Protein AF-A0A7W9LXL4-F1 (afdb_monomer_lite)

Organism: NCBI:txid36816

Sequence (99 aa):
MVI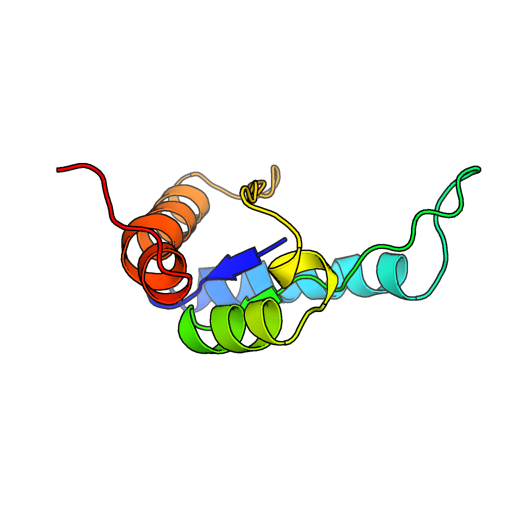PTDSASPGQRARYEKYAAERVPRTATPQGPARLLFAPDLVGTSQEIAERLHGHAAFREVDEVAFALPFTFEHEDYVQILTDTATKLGPALGWRPGV

InterPro domains:
  IPR036661 Luciferase-like domain superfamily [SSF51679] (11-96)

Foldseek 3Di:
DEFACPPPDPVLLVVVVVVQVVCVVQQVFFDDPVRHHDDGYHYYHLLVSLVVLVVDPVSVVDPDDDDDDDPPDDPVSVVNRVCCVQPPNCVSNVHDPDD

Structure (mmCIF, N/CA/C/O backbone):
data_AF-A0A7W9LXL4-F1
#
_entry.id   AF-A0A7W9LXL4-F1
#
loop_
_atom_site.group_PDB
_atom_site.id
_atom_site.type_symbol
_atom_site.label_atom_id
_atom_site.label_alt_id
_atom_site.label_comp_id
_atom_site.label_asym_id
_atom_site.label_entity_id
_atom_site.label_seq_id
_atom_site.pdbx_PDB_ins_code
_atom_site.Cartn_x
_atom_site.Cartn_y
_atom_site.Cartn_z
_atom_site.occupancy
_atom_site.B_iso_or_equiv
_atom_site.auth_seq_id
_atom_site.auth_comp_id
_atom_site.auth_asym_id
_atom_site.auth_atom_id
_atom_site.pdbx_PDB_model_num
ATOM 1 N N . MET A 1 1 ? 2.801 -4.537 -4.465 1.00 89.25 1 MET A N 1
ATOM 2 C CA . MET A 1 1 ? 2.715 -4.093 -3.062 1.00 89.25 1 MET A CA 1
ATOM 3 C C . MET A 1 1 ? 1.568 -3.144 -2.954 1.00 89.25 1 MET A C 1
ATOM 5 O O . MET A 1 1 ? 1.320 -2.396 -3.890 1.00 89.25 1 MET A O 1
ATOM 9 N N . VAL A 1 2 ? 0.880 -3.228 -1.831 1.00 95.88 2 VAL A N 1
ATOM 10 C CA . VAL A 1 2 ? -0.248 -2.379 -1.495 1.00 95.88 2 VAL A CA 1
ATOM 11 C C . VAL A 1 2 ? 0.107 -1.753 -0.156 1.00 95.88 2 VAL A C 1
ATOM 13 O O . VAL A 1 2 ? 0.319 -2.480 0.809 1.00 95.88 2 VAL A O 1
ATOM 16 N N . ILE A 1 3 ? 0.307 -0.438 -0.143 1.00 97.38 3 ILE A N 1
ATOM 17 C CA . ILE A 1 3 ? 0.870 0.302 0.988 1.00 97.38 3 ILE A CA 1
ATOM 18 C C . ILE A 1 3 ? -0.076 1.468 1.308 1.00 97.38 3 ILE A C 1
ATOM 20 O O . ILE A 1 3 ? 0.026 2.518 0.663 1.00 97.38 3 ILE A O 1
ATOM 24 N N . PRO A 1 4 ? -1.019 1.290 2.251 1.00 98.31 4 PRO A N 1
ATOM 25 C CA . PRO A 1 4 ? -1.873 2.378 2.705 1.00 98.31 4 PRO A CA 1
ATOM 26 C C . PRO A 1 4 ? -1.063 3.423 3.485 1.00 98.31 4 PRO A C 1
ATOM 28 O O . PRO A 1 4 ? -0.106 3.085 4.188 1.00 98.31 4 PRO A O 1
ATOM 31 N N . THR A 1 5 ? -1.424 4.698 3.335 1.00 98.50 5 THR A N 1
ATOM 32 C CA . THR A 1 5 ? -0.675 5.840 3.896 1.00 98.50 5 THR A CA 1
ATOM 33 C C . THR A 1 5 ? -1.508 6.767 4.778 1.00 98.50 5 THR A C 1
ATOM 35 O O . THR A 1 5 ? -1.051 7.863 5.118 1.00 98.50 5 THR A O 1
ATOM 38 N N . ASP A 1 6 ? -2.711 6.347 5.168 1.00 98.56 6 ASP A N 1
ATOM 39 C CA . ASP A 1 6 ? -3.674 7.137 5.939 1.00 98.56 6 ASP A CA 1
ATOM 40 C C . ASP A 1 6 ? -3.053 7.751 7.204 1.00 98.56 6 ASP A C 1
ATOM 42 O O . ASP A 1 6 ? -3.232 8.944 7.452 1.00 98.56 6 ASP A O 1
ATOM 46 N N . SER A 1 7 ? -2.259 6.974 7.947 1.00 98.31 7 SER A N 1
ATOM 47 C CA . SER A 1 7 ? -1.527 7.424 9.141 1.00 98.31 7 SER A CA 1
ATOM 48 C C . SER A 1 7 ? -0.018 7.601 8.929 1.00 98.31 7 SER A C 1
ATOM 50 O O . SER A 1 7 ? 0.693 7.984 9.859 1.00 98.31 7 SER A O 1
ATOM 52 N N . ALA A 1 8 ? 0.487 7.376 7.712 1.00 98.31 8 ALA A N 1
ATOM 53 C CA . ALA A 1 8 ? 1.908 7.506 7.406 1.00 98.31 8 ALA A CA 1
ATOM 54 C C . ALA A 1 8 ? 2.406 8.947 7.570 1.00 98.31 8 ALA A C 1
ATOM 56 O O . ALA A 1 8 ? 1.840 9.889 7.002 1.00 98.31 8 ALA A O 1
ATOM 57 N N . SER A 1 9 ? 3.527 9.098 8.278 1.00 98.50 9 SER A N 1
ATOM 58 C CA . SER A 1 9 ? 4.247 10.369 8.373 1.00 98.50 9 SER A CA 1
ATOM 59 C C . SER A 1 9 ? 4.795 10.814 7.005 1.00 98.50 9 SER A C 1
ATOM 61 O O . SER A 1 9 ? 4.964 9.986 6.104 1.00 98.50 9 SER A O 1
ATOM 63 N N . PRO A 1 10 ? 5.156 12.101 6.826 1.00 98.31 10 PRO A N 1
ATOM 64 C CA . PRO A 1 10 ? 5.748 12.573 5.572 1.00 98.31 10 PRO A CA 1
ATOM 65 C C . PRO A 1 10 ? 7.006 11.793 5.156 1.00 98.31 10 PRO A C 1
ATOM 67 O O . PRO A 1 10 ? 7.185 11.493 3.978 1.00 98.31 10 PRO A O 1
ATOM 70 N N . GLY A 1 11 ? 7.852 11.415 6.122 1.00 98.25 11 GLY A N 1
ATOM 71 C CA . GLY A 1 11 ? 9.053 10.618 5.861 1.00 98.25 11 GLY A CA 1
ATOM 72 C C . GLY A 1 11 ? 8.735 9.195 5.394 1.00 98.25 11 GLY A C 1
ATOM 73 O O . GLY A 1 11 ? 9.368 8.701 4.462 1.00 98.25 11 GLY A O 1
ATOM 74 N N . GLN A 1 12 ? 7.722 8.559 5.990 1.00 98.25 12 GLN A N 1
ATOM 75 C CA . GLN A 1 12 ? 7.243 7.238 5.573 1.00 98.25 12 GLN A CA 1
ATOM 76 C C . GLN A 1 12 ? 6.648 7.284 4.164 1.00 98.25 12 GLN A C 1
ATOM 78 O O . GLN A 1 12 ? 7.051 6.503 3.306 1.00 98.25 12 GLN A O 1
ATOM 83 N N . ARG A 1 13 ? 5.780 8.265 3.878 1.00 98.12 13 ARG A N 1
ATOM 84 C CA . ARG A 1 13 ? 5.193 8.459 2.540 1.00 98.12 13 ARG A CA 1
ATOM 85 C C . ARG A 1 13 ? 6.270 8.595 1.465 1.00 98.12 13 ARG A C 1
ATOM 87 O O . ARG A 1 13 ? 6.259 7.834 0.501 1.00 98.12 13 ARG A O 1
ATOM 94 N N . ALA A 1 14 ? 7.255 9.468 1.683 1.00 97.88 14 ALA A N 1
ATOM 95 C CA . ALA A 1 14 ? 8.364 9.653 0.748 1.00 97.88 14 ALA A CA 1
ATOM 96 C C . ALA A 1 14 ? 9.174 8.360 0.530 1.00 97.88 14 ALA A C 1
ATOM 98 O O . ALA A 1 14 ? 9.554 8.040 -0.599 1.00 97.88 14 ALA A O 1
ATOM 99 N N . ARG A 1 15 ? 9.416 7.583 1.596 1.00 97.62 15 ARG A N 1
ATOM 100 C CA . ARG A 1 15 ? 10.095 6.279 1.511 1.00 97.62 15 ARG A CA 1
ATOM 101 C C . ARG A 1 15 ? 9.294 5.289 0.663 1.00 97.62 15 ARG A C 1
ATOM 103 O O . ARG A 1 15 ? 9.872 4.612 -0.187 1.00 97.62 15 ARG A O 1
ATOM 110 N N . TYR A 1 16 ? 7.981 5.214 0.867 1.00 97.69 16 TYR A N 1
ATOM 111 C CA . TYR A 1 16 ? 7.104 4.269 0.173 1.00 97.69 16 TYR A CA 1
ATOM 112 C C . TYR A 1 16 ? 6.937 4.614 -1.304 1.00 97.69 16 TYR A C 1
ATOM 114 O O . TYR A 1 16 ? 7.002 3.727 -2.156 1.00 97.69 16 TYR A O 1
ATOM 122 N N . GLU A 1 17 ? 6.774 5.900 -1.614 1.00 96.69 17 GLU A N 1
ATOM 123 C CA . GLU A 1 17 ? 6.706 6.406 -2.984 1.00 96.69 17 GLU A CA 1
ATOM 124 C C . GLU A 1 17 ? 8.005 6.117 -3.737 1.00 96.69 17 GLU A C 1
ATOM 126 O O . GLU A 1 17 ? 7.968 5.569 -4.840 1.00 96.69 17 GLU A O 1
ATOM 131 N N . LYS A 1 18 ? 9.161 6.386 -3.113 1.00 97.25 18 LYS A N 1
ATOM 132 C CA . LYS A 1 18 ? 10.469 6.034 -3.678 1.00 97.25 18 LYS A CA 1
ATOM 133 C C . LYS A 1 18 ? 10.580 4.529 -3.937 1.00 97.25 18 LYS A C 1
ATOM 135 O O . LYS A 1 18 ? 10.958 4.120 -5.032 1.00 97.25 18 LYS A O 1
ATOM 140 N N . TYR A 1 19 ? 10.191 3.708 -2.963 1.00 95.81 19 TYR A N 1
ATOM 141 C CA . TYR A 1 19 ? 10.215 2.250 -3.079 1.00 95.81 19 TYR A CA 1
ATOM 142 C C . TYR A 1 19 ? 9.303 1.715 -4.200 1.00 95.81 19 TYR A C 1
ATOM 144 O O . TYR A 1 19 ? 9.627 0.728 -4.867 1.00 95.81 19 TYR A O 1
ATOM 152 N N . ALA A 1 20 ? 8.148 2.341 -4.436 1.00 95.56 20 ALA A N 1
ATOM 153 C CA . ALA A 1 20 ? 7.286 2.011 -5.569 1.00 95.56 20 ALA A CA 1
ATOM 154 C C . ALA A 1 20 ? 7.899 2.465 -6.903 1.00 95.56 20 ALA A C 1
ATOM 156 O O . ALA A 1 20 ? 7.932 1.680 -7.852 1.00 95.56 20 ALA A O 1
ATOM 157 N N . ALA A 1 21 ? 8.440 3.685 -6.963 1.00 96.06 21 ALA A N 1
ATOM 158 C CA . ALA A 1 21 ? 9.049 4.254 -8.164 1.00 96.06 21 ALA A CA 1
ATOM 159 C C . ALA A 1 21 ? 10.233 3.417 -8.677 1.00 96.06 21 ALA A C 1
ATOM 161 O O . ALA A 1 21 ? 10.294 3.099 -9.866 1.00 96.06 21 ALA A O 1
ATOM 162 N N . GLU A 1 22 ? 11.122 2.973 -7.783 1.00 95.56 22 GLU A N 1
ATOM 163 C CA . GLU A 1 22 ? 12.269 2.110 -8.118 1.00 95.56 22 GLU A CA 1
ATOM 164 C C . GLU A 1 22 ? 11.854 0.773 -8.757 1.00 95.56 22 GLU A C 1
ATOM 166 O O . GLU A 1 22 ? 12.647 0.124 -9.438 1.00 95.56 22 GLU A O 1
ATOM 171 N N . ARG A 1 23 ? 10.595 0.361 -8.572 1.00 93.94 23 ARG A N 1
ATOM 172 C CA . ARG A 1 23 ? 10.065 -0.923 -9.035 1.00 93.94 23 ARG A CA 1
ATOM 173 C C . ARG A 1 23 ? 9.134 -0.818 -10.234 1.00 93.94 23 ARG A C 1
ATOM 175 O O . ARG A 1 23 ? 8.744 -1.860 -10.754 1.00 93.94 23 ARG A O 1
ATOM 182 N N . VAL A 1 24 ? 8.844 0.385 -10.727 1.00 94.69 24 VAL A N 1
ATOM 183 C CA . VAL A 1 24 ? 8.106 0.593 -11.985 1.00 94.69 24 VAL A CA 1
ATOM 184 C C . VAL A 1 24 ? 8.739 -0.141 -13.179 1.00 94.69 24 VAL A C 1
ATOM 186 O O . VAL A 1 24 ? 7.994 -0.744 -13.949 1.00 94.69 24 VAL A O 1
ATOM 189 N N . PRO A 1 25 ? 10.078 -0.204 -13.352 1.00 94.44 25 PRO A N 1
ATOM 190 C CA . PRO A 1 25 ? 10.656 -0.864 -14.525 1.00 94.44 25 PRO A CA 1
ATOM 191 C C . PRO A 1 25 ? 10.222 -2.329 -14.710 1.00 94.44 25 PRO A C 1
ATOM 193 O O . PRO A 1 25 ? 10.049 -2.778 -15.843 1.00 94.44 25 PRO A O 1
ATOM 196 N N . ARG A 1 26 ? 9.966 -3.073 -13.620 1.00 93.50 26 ARG A N 1
ATOM 197 C CA . ARG A 1 26 ? 9.557 -4.494 -13.686 1.00 93.50 26 ARG A CA 1
ATOM 198 C C . ARG A 1 26 ? 8.118 -4.705 -14.171 1.00 93.50 26 ARG A C 1
ATOM 200 O O . ARG A 1 26 ? 7.724 -5.841 -14.422 1.00 93.50 26 ARG A O 1
ATOM 207 N N . THR A 1 27 ? 7.324 -3.638 -14.251 1.00 93.94 27 THR A N 1
ATOM 208 C CA . THR A 1 27 ? 5.915 -3.687 -14.671 1.00 93.94 27 THR A CA 1
ATOM 209 C C . THR A 1 27 ? 5.752 -3.384 -16.157 1.00 93.94 27 THR A C 1
ATOM 211 O O . THR A 1 27 ? 4.669 -3.563 -16.703 1.00 93.94 27 THR A O 1
ATOM 214 N N . ALA A 1 28 ? 6.810 -2.906 -16.822 1.00 94.19 28 ALA A N 1
ATOM 215 C CA . ALA A 1 28 ? 6.775 -2.532 -18.233 1.00 94.19 28 ALA A CA 1
ATOM 216 C C . ALA A 1 28 ? 6.964 -3.730 -19.176 1.00 94.19 28 ALA A C 1
ATOM 218 O O . ALA A 1 28 ? 6.555 -3.673 -20.334 1.00 94.19 28 ALA A O 1
ATOM 219 N N . THR A 1 29 ? 7.586 -4.815 -18.703 1.00 93.19 29 THR A N 1
ATOM 220 C CA . THR A 1 29 ? 7.892 -5.994 -19.522 1.00 93.19 29 THR A CA 1
ATOM 221 C C . THR A 1 29 ? 7.691 -7.302 -18.749 1.00 93.19 29 THR A C 1
ATOM 223 O O . THR A 1 29 ? 7.825 -7.321 -17.522 1.00 93.19 29 THR A O 1
ATOM 226 N N . PRO A 1 30 ? 7.373 -8.416 -19.439 1.00 94.50 30 PRO A N 1
ATOM 227 C CA . PRO A 1 30 ? 7.305 -9.735 -18.816 1.00 94.50 30 PRO A CA 1
ATOM 228 C C . PRO A 1 30 ? 8.648 -10.163 -18.211 1.00 94.50 30 PRO A C 1
ATOM 230 O O . PRO A 1 30 ? 9.701 -9.937 -18.803 1.00 94.50 30 PRO A O 1
ATOM 233 N N . GLN A 1 31 ? 8.59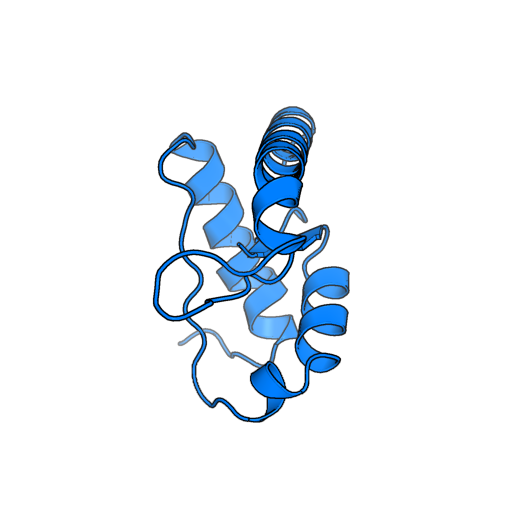8 -10.836 -17.065 1.00 93.44 31 GLN A N 1
ATOM 234 C CA . GLN A 1 31 ? 9.752 -11.245 -16.271 1.00 93.44 31 GLN A CA 1
ATOM 235 C C . GLN A 1 31 ? 9.919 -12.771 -16.275 1.00 93.44 31 GLN A C 1
ATOM 237 O O . GLN A 1 31 ? 8.962 -13.525 -16.077 1.00 93.44 31 GLN A O 1
ATOM 242 N N . GLY A 1 32 ? 11.163 -13.220 -16.458 1.00 93.56 32 GLY A N 1
ATOM 243 C CA . GLY A 1 32 ? 11.556 -14.629 -16.381 1.00 93.56 32 GLY A CA 1
ATOM 244 C C . GLY A 1 32 ? 10.970 -15.544 -17.474 1.00 93.56 32 GLY A C 1
ATOM 245 O O . GLY A 1 32 ? 10.226 -15.096 -18.349 1.00 93.56 32 GLY A O 1
ATOM 246 N N . PRO A 1 33 ? 11.287 -16.853 -17.433 1.00 93.94 33 PRO A N 1
ATOM 247 C CA . PRO A 1 33 ? 10.868 -17.817 -18.459 1.00 93.94 33 PRO A CA 1
ATOM 248 C C . PRO A 1 33 ? 9.346 -17.976 -18.584 1.00 93.94 33 PRO A C 1
ATOM 250 O O . PRO A 1 33 ? 8.835 -18.180 -19.680 1.00 93.94 33 PRO A O 1
ATOM 253 N N . ALA A 1 34 ? 8.616 -17.834 -17.472 1.00 95.25 34 ALA A N 1
ATOM 254 C CA . ALA A 1 34 ? 7.153 -17.910 -17.432 1.00 95.25 34 ALA A CA 1
ATOM 255 C C . ALA A 1 34 ? 6.453 -16.610 -17.874 1.00 95.25 34 ALA A C 1
ATOM 257 O O . ALA A 1 34 ? 5.227 -16.541 -17.843 1.00 95.25 34 ALA A O 1
ATOM 258 N N . ARG A 1 35 ? 7.211 -15.576 -18.279 1.00 93.00 35 ARG A N 1
ATOM 259 C CA . ARG A 1 35 ? 6.681 -14.283 -18.735 1.00 93.00 35 ARG A CA 1
ATOM 260 C C . ARG A 1 35 ? 5.712 -13.619 -17.743 1.00 93.00 35 ARG A C 1
ATOM 262 O O . ARG A 1 35 ? 4.721 -13.009 -18.145 1.00 93.00 35 ARG A O 1
ATOM 269 N N . LEU A 1 36 ? 6.015 -13.695 -16.450 1.00 92.75 36 LEU A N 1
ATOM 270 C CA . LEU A 1 36 ? 5.200 -13.072 -15.410 1.00 92.75 36 LEU A CA 1
ATOM 271 C C . LEU A 1 36 ? 5.236 -11.545 -15.555 1.00 92.75 36 LEU A C 1
ATOM 273 O O . LEU A 1 36 ? 6.312 -10.955 -15.537 1.00 92.75 36 LEU A O 1
ATOM 277 N N . LEU A 1 37 ? 4.081 -10.891 -15.668 1.00 91.50 37 LEU A N 1
ATOM 278 C CA . LEU A 1 37 ? 3.993 -9.431 -15.670 1.00 91.50 37 LEU A CA 1
ATOM 279 C C . LEU A 1 37 ? 3.518 -8.944 -14.301 1.00 91.50 37 LEU A C 1
ATOM 281 O O . LEU A 1 37 ? 2.455 -9.345 -13.831 1.00 91.50 37 LEU A O 1
ATOM 285 N N . PHE A 1 38 ? 4.302 -8.082 -13.656 1.00 91.75 38 PHE A N 1
ATOM 286 C CA . PHE A 1 38 ? 3.923 -7.501 -12.372 1.00 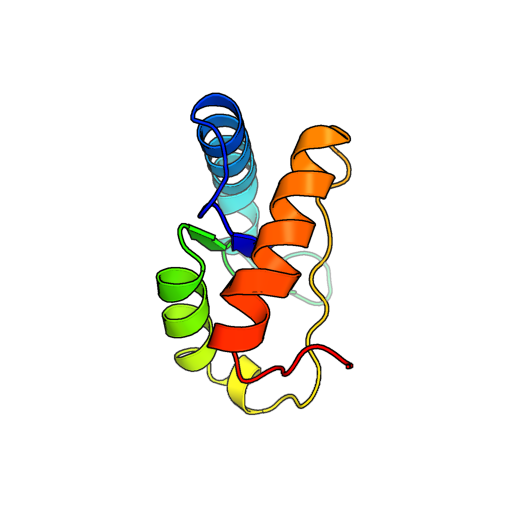91.75 38 PHE A CA 1
ATOM 287 C C . PHE A 1 38 ? 2.990 -6.306 -12.564 1.00 91.75 38 PHE A C 1
ATOM 289 O O . PHE A 1 38 ? 3.269 -5.423 -13.373 1.00 91.75 38 PHE A O 1
ATOM 296 N N . ALA A 1 39 ? 1.927 -6.239 -11.763 1.00 91.25 39 ALA A N 1
ATOM 297 C CA . ALA A 1 39 ? 1.140 -5.021 -11.626 1.00 91.25 39 ALA A CA 1
ATOM 298 C C . ALA A 1 39 ? 1.951 -3.923 -10.900 1.00 91.25 39 ALA A C 1
ATOM 300 O O . ALA A 1 39 ? 2.792 -4.249 -10.049 1.00 91.25 39 ALA A O 1
ATOM 301 N N . PRO A 1 40 ? 1.689 -2.636 -11.194 1.00 93.06 40 PRO A N 1
ATOM 302 C CA . PRO A 1 40 ? 2.223 -1.521 -10.423 1.00 93.06 40 PRO A CA 1
ATOM 303 C C . PRO A 1 40 ? 1.925 -1.636 -8.934 1.00 93.06 40 PRO A C 1
ATOM 305 O O . PRO A 1 40 ? 0.878 -2.128 -8.512 1.00 93.06 40 PRO A O 1
ATOM 308 N N . ASP A 1 41 ? 2.867 -1.158 -8.132 1.00 95.25 41 ASP A N 1
ATOM 309 C CA . ASP A 1 41 ? 2.668 -1.027 -6.701 1.00 95.25 41 ASP A CA 1
ATOM 310 C C . ASP A 1 41 ? 1.644 0.084 -6.409 1.00 95.25 41 ASP A C 1
ATOM 312 O O . ASP A 1 41 ? 1.677 1.154 -7.015 1.00 95.25 41 ASP A O 1
ATOM 316 N N . LEU A 1 42 ? 0.721 -0.183 -5.487 1.00 96.25 42 LEU A N 1
ATOM 317 C CA . LEU A 1 42 ? -0.303 0.753 -5.041 1.00 96.25 42 LEU A CA 1
ATOM 318 C C . LEU A 1 42 ? 0.160 1.397 -3.735 1.00 96.25 42 LEU A C 1
ATOM 320 O O . LEU A 1 42 ? 0.279 0.718 -2.717 1.00 96.25 42 LEU A O 1
ATOM 324 N N . VAL A 1 43 ? 0.424 2.700 -3.774 1.00 97.56 43 VAL A N 1
ATOM 325 C CA . VAL A 1 43 ? 0.763 3.522 -2.607 1.00 97.56 43 VAL A CA 1
ATOM 326 C C . VAL A 1 43 ? -0.192 4.708 -2.600 1.00 97.56 43 VAL A C 1
ATOM 328 O O . VAL A 1 43 ? -0.321 5.382 -3.621 1.00 97.56 43 VAL A O 1
ATOM 331 N N . GLY A 1 44 ? -0.893 4.928 -1.493 1.00 97.88 44 GLY A N 1
ATOM 332 C CA . GLY A 1 44 ? -1.932 5.955 -1.408 1.00 97.88 44 GLY A CA 1
ATOM 333 C C . GLY A 1 44 ? -2.837 5.759 -0.202 1.00 97.88 44 GLY A C 1
ATOM 334 O O . GLY A 1 44 ? -2.563 4.918 0.656 1.00 97.88 44 GLY A O 1
ATOM 335 N N . THR A 1 45 ? -3.913 6.533 -0.132 1.00 98.38 45 THR A N 1
ATOM 336 C CA . THR A 1 45 ? -4.926 6.347 0.914 1.00 98.38 45 THR A CA 1
ATOM 337 C C . THR A 1 45 ? -5.628 5.001 0.748 1.00 98.38 45 THR A C 1
ATOM 339 O O . THR A 1 45 ? -5.745 4.470 -0.362 1.00 98.38 45 THR A O 1
ATOM 342 N N . SER A 1 46 ? -6.140 4.449 1.847 1.00 98.31 46 SER A N 1
ATOM 343 C CA . SER A 1 46 ? -6.888 3.190 1.814 1.00 98.31 46 SER A CA 1
ATOM 344 C C . SER A 1 46 ? -8.082 3.239 0.859 1.00 98.31 46 SER A C 1
ATOM 346 O O . SER A 1 46 ? -8.366 2.247 0.192 1.00 98.31 46 SER A O 1
ATOM 348 N N . GLN A 1 47 ? -8.741 4.395 0.738 1.00 98.12 47 GLN A N 1
ATOM 349 C CA . GLN A 1 47 ? -9.853 4.580 -0.193 1.00 98.12 47 GLN A CA 1
ATOM 350 C C . GLN A 1 47 ? -9.395 4.484 -1.655 1.00 98.12 47 GLN A C 1
ATOM 352 O O . GLN A 1 47 ? -9.947 3.691 -2.414 1.00 98.12 47 GLN A O 1
ATOM 357 N N . GLU A 1 48 ? -8.360 5.230 -2.048 1.00 98.06 48 GLU A N 1
ATOM 358 C CA . GLU A 1 48 ? -7.837 5.197 -3.423 1.00 98.06 48 GLU A CA 1
ATOM 359 C C . GLU A 1 48 ? -7.346 3.797 -3.806 1.00 98.06 48 GLU A C 1
ATOM 361 O O . GLU A 1 48 ? -7.526 3.337 -4.937 1.00 98.06 48 GLU A O 1
ATOM 366 N N . ILE A 1 49 ? -6.712 3.106 -2.858 1.00 97.81 49 ILE A N 1
ATOM 367 C CA . ILE A 1 49 ? -6.261 1.730 -3.045 1.00 97.81 49 ILE A CA 1
ATOM 368 C C . ILE A 1 49 ? -7.461 0.798 -3.242 1.00 97.81 49 ILE A C 1
ATOM 370 O O . ILE A 1 49 ? -7.450 0.006 -4.186 1.00 97.81 49 ILE A O 1
ATOM 374 N N . ALA A 1 50 ? -8.486 0.888 -2.390 1.00 97.19 50 ALA A N 1
ATOM 375 C CA . ALA A 1 50 ? -9.677 0.049 -2.485 1.00 97.19 50 ALA A CA 1
ATOM 376 C C . ALA A 1 50 ? -10.415 0.257 -3.815 1.00 97.19 50 ALA A C 1
ATOM 378 O O . ALA A 1 50 ? -10.754 -0.717 -4.485 1.00 97.19 50 ALA A O 1
ATOM 379 N N . GLU A 1 51 ? -10.583 1.507 -4.251 1.00 97.19 51 GLU A N 1
ATOM 380 C CA . GLU A 1 51 ? -11.185 1.840 -5.548 1.00 97.19 51 GLU A CA 1
ATOM 381 C C . GLU A 1 51 ? -10.422 1.187 -6.712 1.00 97.19 51 GLU A C 1
ATOM 383 O O . GLU A 1 51 ? -11.022 0.553 -7.585 1.00 97.19 51 GLU A O 1
ATOM 388 N N . ARG A 1 52 ? -9.084 1.266 -6.703 1.00 96.69 52 ARG A N 1
ATOM 389 C CA . ARG A 1 52 ? -8.242 0.631 -7.732 1.00 96.69 52 ARG A CA 1
ATOM 390 C C . ARG A 1 52 ? -8.327 -0.892 -7.702 1.00 96.69 52 ARG A C 1
ATOM 392 O O . ARG A 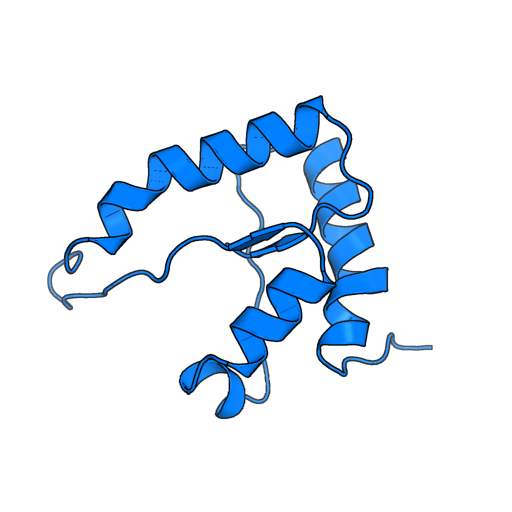1 52 ? -8.373 -1.509 -8.765 1.00 96.69 52 ARG A O 1
ATOM 399 N N . LEU A 1 53 ? -8.343 -1.495 -6.513 1.00 95.44 53 LEU A N 1
ATOM 400 C CA . LEU A 1 53 ? -8.462 -2.944 -6.359 1.00 95.44 53 LEU A CA 1
ATOM 401 C C . LEU A 1 53 ? -9.827 -3.438 -6.849 1.00 95.44 53 LEU A C 1
ATOM 403 O O . LEU A 1 53 ? -9.870 -4.342 -7.677 1.00 95.44 53 LEU A O 1
ATOM 407 N N . HIS A 1 54 ? -10.931 -2.800 -6.456 1.00 94.75 54 HIS A N 1
ATOM 408 C CA . HIS A 1 54 ? -12.266 -3.156 -6.950 1.00 94.75 54 HIS A CA 1
ATOM 409 C C . HIS A 1 54 ? -12.419 -2.971 -8.467 1.00 94.75 54 HIS A C 1
ATOM 411 O O . HIS A 1 54 ? -13.141 -3.737 -9.112 1.00 94.75 54 HIS A O 1
ATOM 417 N N . GLY A 1 55 ? -11.707 -2.007 -9.060 1.00 94.50 55 GLY A N 1
ATOM 418 C CA . GLY A 1 55 ? -11.631 -1.843 -10.513 1.00 94.50 55 GLY A CA 1
ATOM 419 C C . GLY A 1 55 ? -10.883 -2.972 -11.239 1.00 94.50 55 GLY A C 1
ATOM 420 O O . GLY A 1 55 ? -11.072 -3.161 -12.443 1.00 94.50 55 GLY A O 1
ATOM 421 N N . HIS A 1 56 ? -10.058 -3.756 -10.540 1.00 92.06 56 HIS A N 1
ATOM 422 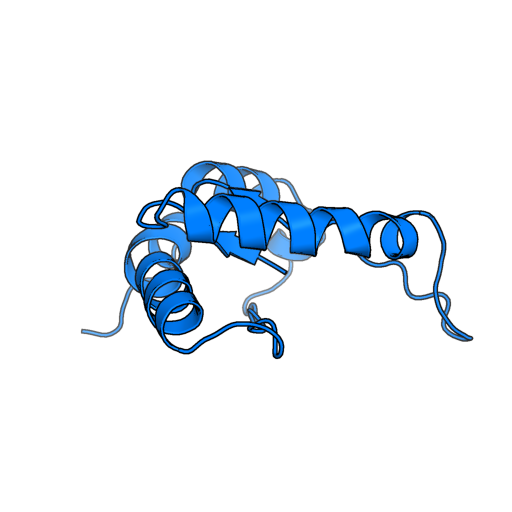C CA . HIS A 1 56 ? -9.245 -4.810 -11.140 1.00 92.06 56 HIS A CA 1
ATOM 423 C C . HIS A 1 56 ? -10.040 -6.115 -11.293 1.00 92.06 56 HIS A C 1
ATOM 425 O O . HIS A 1 56 ? -10.517 -6.686 -10.316 1.00 92.06 56 HIS A O 1
ATOM 431 N N . ALA A 1 57 ? -10.142 -6.646 -12.518 1.00 90.94 57 ALA A N 1
ATOM 432 C CA . ALA A 1 57 ? -10.899 -7.874 -12.791 1.00 90.94 57 ALA A CA 1
ATOM 433 C C . ALA A 1 57 ? -10.427 -9.055 -11.927 1.00 90.94 57 ALA A C 1
ATOM 435 O O . ALA A 1 57 ? -11.232 -9.631 -11.215 1.00 90.94 57 ALA A O 1
ATOM 436 N N . ALA A 1 58 ? -9.119 -9.336 -11.885 1.00 88.38 58 ALA A N 1
ATOM 437 C CA . ALA A 1 58 ? -8.601 -10.452 -11.088 1.00 88.38 58 ALA A CA 1
ATOM 438 C C . ALA A 1 58 ? -8.843 -10.312 -9.574 1.00 88.38 58 ALA A C 1
ATOM 440 O O . ALA A 1 58 ? -8.884 -11.318 -8.884 1.00 88.38 58 ALA A O 1
ATOM 441 N N . PHE A 1 59 ? -9.000 -9.089 -9.052 1.00 91.88 59 PHE A N 1
ATOM 442 C CA . PHE A 1 59 ? -9.284 -8.896 -7.629 1.00 91.88 59 PHE A CA 1
ATOM 443 C C . PHE A 1 59 ? -10.733 -9.265 -7.288 1.00 91.88 59 PHE A C 1
ATOM 445 O O . PHE A 1 59 ? -11.010 -9.696 -6.180 1.00 91.88 59 PHE A O 1
ATOM 452 N N . ARG A 1 60 ? -11.659 -9.131 -8.246 1.00 91.50 60 ARG A N 1
ATOM 453 C CA . ARG A 1 60 ? -13.072 -9.498 -8.064 1.00 91.50 60 ARG A CA 1
ATOM 454 C C . ARG A 1 60 ? -13.331 -11.005 -8.142 1.00 91.50 60 ARG A C 1
ATOM 456 O O . ARG A 1 60 ? -14.397 -11.439 -7.732 1.00 91.50 60 ARG A O 1
ATOM 463 N N . GLU A 1 61 ? -12.372 -11.775 -8.652 1.00 93.25 61 GLU A N 1
ATOM 464 C CA . GLU A 1 61 ? -12.485 -13.227 -8.847 1.00 93.25 61 GLU A CA 1
ATOM 465 C C . GLU A 1 61 ? -11.822 -14.042 -7.722 1.00 93.25 61 GLU A C 1
ATOM 467 O O . GLU A 1 61 ? -11.713 -15.261 -7.834 1.00 93.25 61 GLU A O 1
ATOM 472 N N . VAL A 1 62 ? -11.321 -13.388 -6.667 1.00 90.94 62 VAL A N 1
ATOM 473 C CA . VAL A 1 62 ? -10.646 -14.055 -5.544 1.00 90.94 62 VAL A CA 1
ATOM 474 C C . VAL A 1 62 ? -11.382 -13.810 -4.234 1.00 90.94 62 VAL A C 1
ATOM 476 O O . VAL A 1 62 ? -11.844 -12.703 -3.969 1.00 90.94 62 VAL A O 1
ATOM 479 N N . ASP A 1 63 ? -11.433 -14.838 -3.392 1.00 89.69 63 ASP A N 1
ATOM 480 C CA . ASP A 1 63 ? -11.999 -14.750 -2.040 1.00 89.69 63 ASP A CA 1
ATOM 481 C C . ASP A 1 63 ? -10.956 -14.322 -0.995 1.00 89.69 63 ASP A C 1
ATOM 483 O O . ASP A 1 63 ? -11.296 -13.856 0.092 1.00 89.69 63 ASP A O 1
ATOM 487 N N . GLU A 1 64 ? -9.671 -14.465 -1.326 1.00 89.75 64 GLU A N 1
ATOM 488 C CA . GLU A 1 64 ? -8.553 -14.173 -0.435 1.00 89.75 64 GLU A CA 1
ATOM 489 C C . GLU A 1 64 ? -7.488 -13.327 -1.135 1.00 89.75 64 GLU A C 1
ATOM 491 O O . GLU A 1 64 ? -7.157 -13.523 -2.307 1.00 89.75 64 GLU A O 1
ATOM 496 N N . VAL A 1 65 ? -6.902 -12.396 -0.380 1.00 89.94 65 VAL A N 1
ATOM 497 C CA . VAL A 1 65 ? -5.773 -11.579 -0.822 1.00 89.94 65 VAL A CA 1
ATOM 498 C C . VAL A 1 65 ? -4.695 -11.559 0.253 1.00 89.94 65 VAL A C 1
ATOM 500 O O . VAL A 1 65 ? -4.964 -11.334 1.431 1.00 89.94 65 VAL A O 1
ATOM 503 N N . ALA A 1 66 ? -3.449 -11.767 -0.166 1.00 91.44 66 ALA A N 1
ATOM 504 C CA . ALA A 1 66 ? -2.285 -11.659 0.700 1.00 91.44 66 ALA A CA 1
ATOM 505 C C . ALA A 1 66 ? -1.513 -10.372 0.386 1.00 91.44 66 ALA A C 1
ATOM 507 O O . ALA A 1 66 ? -1.039 -10.170 -0.735 1.00 91.44 66 ALA A O 1
ATOM 508 N N . PHE A 1 67 ? -1.342 -9.515 1.392 1.00 90.94 67 PHE A N 1
ATOM 509 C CA . PHE A 1 67 ? -0.500 -8.325 1.294 1.00 90.94 67 PHE A CA 1
ATOM 510 C C . PHE A 1 67 ? 0.881 -8.609 1.886 1.00 90.94 67 PHE A C 1
ATOM 512 O O . PHE A 1 67 ? 1.034 -8.791 3.091 1.00 90.94 67 PHE A O 1
ATOM 519 N N . ALA A 1 68 ? 1.898 -8.655 1.027 1.00 90.56 68 ALA A N 1
ATOM 520 C CA . ALA A 1 68 ? 3.283 -8.820 1.456 1.00 90.56 68 ALA A CA 1
ATOM 521 C C . ALA A 1 68 ? 3.877 -7.489 1.945 1.00 90.56 68 ALA A C 1
ATOM 523 O O . ALA A 1 68 ? 3.709 -6.453 1.296 1.00 90.56 68 ALA A O 1
ATOM 524 N N . LEU A 1 69 ? 4.620 -7.539 3.054 1.00 92.81 69 LEU A N 1
ATOM 525 C CA . LEU A 1 69 ? 5.364 -6.395 3.581 1.00 92.81 69 LEU A CA 1
ATOM 526 C C . LEU A 1 69 ? 6.744 -6.266 2.905 1.00 92.81 69 LEU A C 1
ATOM 528 O O . LEU A 1 69 ? 7.419 -7.278 2.700 1.00 92.81 69 LEU A O 1
ATOM 532 N N . PRO A 1 70 ? 7.195 -5.046 2.560 1.00 91.56 70 PRO A N 1
ATOM 533 C CA . PRO A 1 70 ? 8.526 -4.829 1.993 1.00 91.56 70 PRO A CA 1
ATOM 534 C C . PRO A 1 70 ? 9.665 -5.107 2.982 1.00 91.56 70 PRO A C 1
ATOM 536 O O . PRO A 1 70 ? 9.834 -4.356 3.928 1.00 91.56 70 PRO A O 1
ATOM 539 N N . PHE A 1 71 ? 10.524 -6.095 2.715 1.00 88.81 71 PHE A N 1
ATOM 540 C CA . PHE A 1 71 ? 11.620 -6.496 3.624 1.00 88.81 71 PHE A CA 1
ATOM 541 C C . PHE A 1 71 ? 12.665 -5.412 3.939 1.00 88.81 71 PHE A C 1
ATOM 543 O O . PHE A 1 71 ? 13.459 -5.576 4.859 1.00 88.81 71 PHE A O 1
ATOM 550 N N . THR A 1 72 ? 12.712 -4.339 3.151 1.00 90.69 72 THR A N 1
ATOM 551 C CA . THR A 1 72 ? 13.658 -3.224 3.305 1.00 90.69 72 THR A CA 1
ATOM 552 C C . THR A 1 72 ? 13.155 -2.131 4.248 1.00 90.69 72 THR A C 1
ATOM 554 O O . THR A 1 72 ? 13.796 -1.090 4.350 1.00 90.69 72 THR A O 1
ATOM 557 N N . PHE A 1 73 ? 11.968 -2.295 4.833 1.00 95.50 73 PHE A N 1
ATOM 558 C CA . PHE A 1 73 ? 11.347 -1.293 5.695 1.00 95.50 73 PHE A CA 1
ATOM 559 C C . PHE A 1 73 ? 11.651 -1.554 7.170 1.00 95.50 73 PHE A C 1
ATOM 561 O O . PHE A 1 73 ? 11.951 -2.680 7.573 1.00 95.50 73 PHE A O 1
ATOM 568 N N . GLU A 1 74 ? 11.561 -0.490 7.963 1.00 96.50 74 GLU A N 1
ATOM 569 C CA . GLU A 1 74 ? 11.838 -0.526 9.394 1.00 96.50 74 GLU A CA 1
ATOM 570 C C . GLU A 1 74 ? 10.590 -0.927 10.191 1.00 96.50 74 GLU A C 1
ATOM 572 O O . GLU A 1 74 ? 9.463 -0.928 9.692 1.00 96.50 74 GLU A O 1
ATOM 577 N N . HIS A 1 75 ? 10.773 -1.243 11.474 1.00 97.38 75 HIS A N 1
ATOM 578 C CA . HIS A 1 75 ? 9.673 -1.668 12.345 1.00 97.38 75 HIS A CA 1
ATOM 579 C C . HIS A 1 75 ? 8.499 -0.672 12.365 1.00 97.38 75 HIS A C 1
ATOM 581 O O . HIS A 1 75 ? 7.343 -1.080 12.267 1.00 97.38 75 HIS A O 1
ATOM 587 N N . GLU A 1 76 ? 8.784 0.628 12.446 1.00 97.94 76 GLU A N 1
ATOM 588 C CA . GLU A 1 76 ? 7.758 1.680 12.477 1.00 97.94 76 GLU A CA 1
ATOM 589 C C . GLU A 1 76 ? 6.940 1.749 11.180 1.00 97.94 76 GLU A C 1
ATOM 591 O O . GLU A 1 76 ? 5.742 2.039 11.216 1.00 97.94 76 GLU A O 1
ATOM 596 N N . ASP A 1 77 ? 7.562 1.439 10.038 1.00 98.12 77 ASP A N 1
ATOM 597 C CA . ASP A 1 77 ? 6.867 1.346 8.755 1.00 98.12 77 ASP A CA 1
ATOM 598 C C . ASP A 1 77 ? 5.876 0.173 8.777 1.00 98.12 77 ASP A C 1
ATOM 600 O O . ASP A 1 77 ? 4.722 0.318 8.382 1.00 98.12 77 ASP A O 1
ATOM 604 N N . TYR A 1 78 ? 6.283 -0.988 9.303 1.00 97.75 78 TYR A N 1
ATOM 605 C CA . TYR A 1 78 ? 5.386 -2.139 9.427 1.00 97.75 78 TYR A CA 1
ATOM 606 C C . TYR A 1 78 ? 4.229 -1.883 10.381 1.00 97.75 78 TYR A C 1
ATOM 608 O O . TYR A 1 78 ? 3.097 -2.232 10.050 1.00 97.75 78 TYR A O 1
ATOM 616 N N . VAL A 1 79 ? 4.489 -1.266 11.538 1.00 98.06 79 VAL A N 1
ATOM 617 C CA . VAL A 1 79 ? 3.430 -0.903 12.490 1.00 98.06 79 VAL A CA 1
ATOM 618 C C . VAL A 1 79 ? 2.393 -0.022 11.802 1.00 98.06 79 VAL A C 1
ATOM 620 O O . VAL A 1 79 ? 1.198 -0.307 11.889 1.00 98.06 79 VAL A O 1
ATOM 623 N N . GLN A 1 80 ? 2.835 0.997 11.066 1.00 98.25 80 GLN A N 1
ATOM 624 C CA . GLN A 1 80 ? 1.932 1.877 10.333 1.00 98.25 80 GLN A CA 1
ATOM 625 C C . GLN A 1 80 ? 1.162 1.130 9.233 1.00 98.25 80 GLN A C 1
ATOM 627 O O . GLN A 1 80 ? -0.068 1.186 9.213 1.00 98.25 80 GLN A O 1
ATOM 632 N N . ILE A 1 81 ? 1.853 0.395 8.353 1.00 98.00 81 ILE A N 1
ATOM 633 C CA . ILE A 1 81 ? 1.227 -0.313 7.224 1.00 98.00 81 ILE A CA 1
ATOM 634 C C . ILE A 1 81 ? 0.190 -1.317 7.721 1.00 98.00 81 ILE A C 1
ATOM 636 O O . ILE A 1 81 ? -0.915 -1.378 7.183 1.00 98.00 81 ILE A O 1
ATOM 640 N N . LEU A 1 82 ? 0.520 -2.099 8.750 1.00 97.12 82 LEU A N 1
ATOM 641 C CA . LEU A 1 82 ? -0.393 -3.089 9.317 1.00 97.12 82 LEU A CA 1
ATOM 642 C C . LEU A 1 82 ? -1.582 -2.428 10.017 1.00 97.12 82 LEU A C 1
ATOM 644 O O . LEU A 1 82 ? -2.705 -2.907 9.870 1.00 97.12 82 LEU A O 1
ATOM 648 N N . THR A 1 83 ? -1.360 -1.315 10.723 1.00 97.19 83 THR A N 1
ATOM 649 C CA . THR A 1 83 ? -2.438 -0.556 11.375 1.00 97.19 83 THR A CA 1
ATOM 650 C C . THR A 1 83 ? -3.431 -0.025 10.348 1.00 97.19 83 THR A C 1
ATOM 652 O O . THR A 1 83 ? -4.637 -0.244 10.489 1.00 97.19 83 THR A O 1
ATOM 655 N N . ASP A 1 84 ? -2.953 0.619 9.285 1.00 98.12 84 ASP A N 1
ATOM 656 C CA . ASP A 1 84 ? -3.835 1.135 8.236 1.00 98.12 84 ASP A CA 1
ATOM 657 C C . ASP A 1 84 ? -4.486 -0.006 7.445 1.00 98.12 84 ASP A C 1
ATOM 659 O O . ASP A 1 84 ? -5.673 0.057 7.124 1.00 98.12 84 ASP A O 1
ATOM 663 N N . THR A 1 85 ? -3.760 -1.103 7.210 1.00 96.69 85 THR A N 1
ATOM 664 C CA . THR A 1 85 ? -4.322 -2.289 6.552 1.00 96.69 85 THR A CA 1
ATOM 665 C C . THR A 1 85 ? -5.487 -2.865 7.354 1.00 96.69 85 THR A C 1
ATOM 667 O O . THR A 1 85 ? -6.556 -3.099 6.797 1.00 96.69 85 THR A O 1
ATOM 670 N N . ALA A 1 86 ? -5.319 -3.055 8.663 1.00 95.56 86 ALA A N 1
ATOM 671 C CA . ALA A 1 86 ? -6.346 -3.651 9.512 1.00 95.56 86 ALA A CA 1
ATOM 672 C C . ALA A 1 86 ? -7.520 -2.698 9.789 1.00 95.56 86 ALA A C 1
ATOM 674 O O . ALA A 1 86 ? -8.670 -3.128 9.835 1.00 95.56 86 ALA A O 1
ATOM 675 N N . THR A 1 87 ? -7.256 -1.405 9.988 1.00 96.31 87 THR A N 1
ATOM 676 C CA . THR A 1 87 ? -8.277 -0.467 10.490 1.00 96.31 87 THR A CA 1
ATOM 677 C C . THR A 1 87 ? -8.932 0.390 9.408 1.00 96.31 87 THR A C 1
ATOM 679 O O . THR A 1 87 ? -9.990 0.968 9.667 1.00 96.31 87 THR A O 1
ATOM 682 N N . LYS A 1 88 ? -8.332 0.487 8.213 1.00 97.44 88 LYS A N 1
ATOM 683 C CA . LYS A 1 88 ? -8.806 1.343 7.112 1.00 97.44 88 LYS A CA 1
ATOM 684 C C . LYS A 1 88 ? -9.013 0.551 5.825 1.00 97.44 88 LYS A C 1
ATOM 686 O O . LYS A 1 88 ? -10.148 0.451 5.361 1.00 97.44 88 LYS A O 1
ATOM 691 N N . LEU A 1 89 ? -7.952 -0.045 5.277 1.00 97.38 89 LEU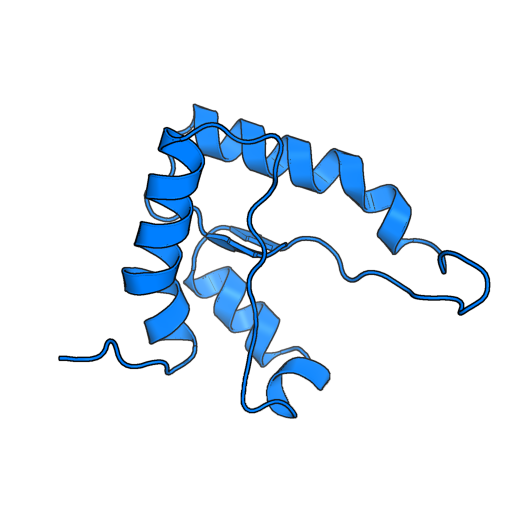 A N 1
ATOM 692 C CA . LEU A 1 89 ? -8.009 -0.721 3.978 1.00 97.38 89 LEU A CA 1
ATOM 693 C C . LEU A 1 89 ? -8.873 -1.982 4.021 1.00 97.38 89 LEU A C 1
ATOM 695 O O . LEU A 1 89 ? -9.733 -2.147 3.166 1.00 97.38 89 LEU A O 1
ATOM 699 N N . GLY A 1 90 ? -8.690 -2.848 5.018 1.00 95.31 90 GLY A N 1
ATOM 700 C CA . GLY A 1 90 ? -9.491 -4.061 5.191 1.00 95.31 90 GLY A CA 1
ATOM 701 C C . GLY A 1 90 ? -10.995 -3.760 5.200 1.00 95.31 90 GLY A C 1
ATOM 702 O O . GLY A 1 90 ? -11.706 -4.276 4.337 1.00 95.31 90 GLY A O 1
ATOM 703 N N . PRO A 1 91 ? -11.484 -2.874 6.089 1.00 95.19 91 PRO A N 1
ATOM 704 C CA . PRO A 1 91 ? -12.875 -2.423 6.075 1.00 95.19 91 PRO A CA 1
ATOM 705 C C . PRO A 1 91 ? -13.337 -1.842 4.735 1.00 95.19 91 PRO A C 1
ATOM 707 O O . PRO A 1 91 ? -14.444 -2.151 4.296 1.00 95.19 91 PRO A O 1
ATOM 710 N N . ALA A 1 92 ? -12.498 -1.050 4.057 1.00 95.81 92 ALA A N 1
ATOM 711 C CA . ALA A 1 92 ? -12.816 -0.504 2.735 1.00 95.81 92 ALA A CA 1
ATOM 712 C C . ALA A 1 92 ? -12.957 -1.592 1.653 1.00 95.81 92 ALA A C 1
ATOM 714 O O . ALA A 1 92 ? -13.726 -1.414 0.714 1.00 95.81 92 ALA A O 1
ATOM 715 N N . LEU A 1 93 ? -12.269 -2.726 1.811 1.00 94.56 93 LEU A N 1
ATOM 716 C CA . LEU A 1 93 ? -12.381 -3.913 0.955 1.00 94.56 93 LEU A CA 1
ATOM 717 C C . LEU A 1 93 ? -13.506 -4.874 1.388 1.00 94.56 93 LEU A C 1
ATOM 719 O O . LEU A 1 93 ? -13.654 -5.949 0.811 1.00 94.56 93 LEU A O 1
ATOM 723 N N . GLY A 1 94 ? -14.297 -4.515 2.404 1.00 92.06 94 GLY A N 1
ATOM 724 C CA . GLY A 1 94 ? -15.394 -5.337 2.923 1.00 92.06 94 GLY A CA 1
ATOM 725 C C . GLY A 1 94 ? -14.988 -6.365 3.984 1.00 92.06 94 GLY A C 1
ATOM 726 O O . GLY A 1 94 ? -15.848 -7.106 4.467 1.00 92.06 94 GLY A O 1
ATOM 727 N N . TRP A 1 95 ? -13.716 -6.399 4.399 1.00 90.75 95 TRP A N 1
ATOM 728 C CA . TRP A 1 95 ? -13.273 -7.238 5.512 1.00 90.75 95 TRP A CA 1
ATOM 729 C C . TRP A 1 95 ? -13.788 -6.688 6.843 1.00 90.75 95 TRP A C 1
ATOM 731 O O . TRP A 1 95 ? -13.759 -5.485 7.101 1.00 90.75 95 TRP A O 1
ATOM 741 N N . ARG A 1 96 ? -14.244 -7.583 7.719 1.00 85.06 96 ARG A N 1
ATOM 742 C CA . ARG A 1 96 ? -14.663 -7.234 9.078 1.00 85.06 96 ARG A CA 1
ATOM 743 C C . ARG A 1 96 ? -13.616 -7.761 10.053 1.00 85.06 96 ARG A C 1
ATOM 745 O O . ARG A 1 96 ? -13.386 -8.971 10.046 1.00 85.06 96 ARG A O 1
ATOM 752 N N . PRO A 1 97 ? -13.005 -6.899 10.886 1.00 71.00 97 PRO A N 1
ATOM 753 C CA . PRO A 1 97 ? -12.119 -7.358 11.942 1.00 71.00 97 PRO A CA 1
ATOM 754 C C . PRO A 1 97 ? -12.824 -8.401 12.809 1.00 71.00 97 PRO A C 1
ATOM 756 O O . PRO A 1 97 ? -13.993 -8.222 13.157 1.00 71.00 97 PRO A O 1
ATOM 759 N N . GLY A 1 98 ? -12.126 -9.492 13.129 1.00 73.50 98 GLY A N 1
ATOM 760 C CA . GLY A 1 98 ? -12.608 -10.446 14.124 1.00 73.50 98 GLY A CA 1
ATOM 761 C C . GLY A 1 98 ? -12.800 -9.728 15.457 1.00 73.50 98 GLY A C 1
ATOM 762 O O . GLY A 1 98 ? -11.910 -8.991 15.883 1.00 73.50 98 GLY A O 1
ATOM 763 N N . VAL A 1 99 ? -13.985 -9.894 16.046 1.00 53.00 99 VAL A N 1
ATOM 764 C CA . VAL A 1 99 ? -14.338 -9.377 17.378 1.00 53.00 99 VAL A CA 1
ATOM 765 C C . VAL A 1 99 ? -13.652 -10.183 18.468 1.00 53.00 99 VAL A C 1
ATOM 767 O O . VAL A 1 99 ? -13.580 -11.422 18.306 1.00 53.00 99 VAL A O 1
#

Secondary structure (DSSP, 8-state):
-EEE-TT--HHHHHHHHHHHHTTGGGGSS-BTTTTBPPPPPEEE-HHHHHHHHHH-HHHHT-S----PPPTTS-HHHHHHHHHHIIIIIHHHTT-----

pLDDT: mean 94.1, std 6.02, range [53.0, 98.56]

Radius of gyration: 14.1 Å; chains: 1; bounding box: 29×30×37 Å